Protein AF-A0A285VSX2-F1 (afdb_monomer)

Sequence (101 aa):
MAVGCLAGTASPFGAQQSRTETGLAMRANDVNGLALFTSDEGNQISFSVDEIYWADGSTHGSGNPPCLQTPWEEAGVDLGVMWVAAPDDVSYERAAWLRCN

Foldseek 3Di:
DDDDPPPPPCPPQHPQDWDKFKFKKEQQDPPFQWMWTAGPVGDIDIAHQQAAWEEEPPDTDGHDDPQHVDGPDIFIKIWTKGWDQDPPRDIDIYTHYIYGD

Structure (mmCIF, N/CA/C/O backbone):
data_AF-A0A285VSX2-F1
#
_entry.id   AF-A0A285VSX2-F1
#
loop_
_atom_site.group_PDB
_atom_site.id
_atom_site.type_symbol
_atom_site.label_atom_id
_atom_site.label_alt_id
_atom_site.label_comp_id
_atom_site.label_asym_id
_atom_site.label_entity_id
_atom_site.label_seq_id
_atom_site.pdbx_PDB_ins_code
_atom_site.Cartn_x
_atom_site.Cartn_y
_atom_site.Cartn_z
_atom_site.occupancy
_atom_site.B_iso_or_equiv
_atom_site.auth_seq_id
_atom_site.auth_comp_id
_atom_site.auth_asym_id
_atom_site.auth_atom_id
_atom_site.pdbx_PDB_model_num
ATOM 1 N N . MET A 1 1 ? 25.405 -45.169 4.317 1.00 36.84 1 MET A N 1
ATOM 2 C CA . MET A 1 1 ? 24.295 -44.232 4.587 1.00 36.84 1 MET A CA 1
ATOM 3 C C . MET A 1 1 ? 24.748 -42.873 4.092 1.00 36.84 1 MET A C 1
ATOM 5 O O . MET A 1 1 ? 25.778 -42.397 4.546 1.00 36.84 1 MET A O 1
ATOM 9 N N . ALA A 1 2 ? 24.110 -42.375 3.034 1.00 36.91 2 ALA A N 1
ATOM 10 C CA . ALA A 1 2 ? 24.579 -41.226 2.269 1.00 36.91 2 ALA A CA 1
ATOM 11 C C . ALA A 1 2 ? 24.311 -39.917 3.024 1.00 36.91 2 ALA A C 1
ATOM 13 O O . ALA A 1 2 ? 23.192 -39.666 3.465 1.00 36.91 2 ALA A O 1
ATOM 14 N N . VAL A 1 3 ? 25.359 -39.106 3.159 1.00 43.91 3 VAL A N 1
ATOM 15 C CA . VAL A 1 3 ? 25.307 -37.722 3.632 1.00 43.91 3 VAL A CA 1
ATOM 16 C C . VAL A 1 3 ? 24.696 -36.889 2.507 1.00 43.91 3 VAL A C 1
ATOM 18 O O . VAL A 1 3 ? 25.341 -36.635 1.493 1.00 43.91 3 VAL A O 1
ATOM 21 N N . GLY A 1 4 ? 23.425 -36.525 2.650 1.00 36.81 4 GLY A N 1
ATOM 22 C CA . GLY A 1 4 ? 22.762 -35.592 1.748 1.00 36.81 4 GLY A CA 1
ATOM 23 C C . GLY A 1 4 ? 23.103 -34.166 2.155 1.00 36.81 4 GLY A C 1
ATOM 24 O O . GLY A 1 4 ? 22.453 -33.610 3.036 1.00 36.81 4 GLY A O 1
ATOM 25 N N . CYS A 1 5 ? 24.122 -33.577 1.532 1.00 39.75 5 CYS A N 1
ATOM 26 C CA . CYS A 1 5 ? 24.313 -32.132 1.567 1.00 39.75 5 CYS A CA 1
ATOM 27 C C . CYS A 1 5 ? 23.102 -31.479 0.891 1.00 39.75 5 CYS A C 1
ATOM 29 O O . CYS A 1 5 ? 22.971 -31.527 -0.332 1.00 39.75 5 CYS A O 1
ATOM 31 N N . LEU A 1 6 ? 22.220 -30.865 1.680 1.00 45.09 6 LEU A N 1
ATOM 32 C CA . LEU A 1 6 ? 21.280 -29.866 1.185 1.00 45.09 6 LEU A CA 1
ATOM 33 C C . LEU A 1 6 ? 22.105 -28.647 0.764 1.00 45.09 6 LEU A C 1
ATOM 35 O O . LEU A 1 6 ? 22.317 -27.715 1.536 1.00 45.09 6 LEU A O 1
ATOM 39 N N . ALA A 1 7 ? 22.620 -28.686 -0.462 1.00 43.09 7 ALA A N 1
ATOM 40 C CA . ALA A 1 7 ? 23.081 -27.502 -1.161 1.00 43.09 7 ALA A CA 1
ATOM 41 C C . ALA A 1 7 ? 21.837 -26.663 -1.471 1.00 43.09 7 ALA A C 1
ATOM 43 O O . ALA A 1 7 ? 21.239 -26.776 -2.538 1.00 43.09 7 ALA A O 1
ATOM 44 N N . GLY A 1 8 ? 21.398 -25.870 -0.491 1.00 42.00 8 GLY A N 1
ATOM 45 C CA . GLY A 1 8 ? 20.482 -24.775 -0.746 1.00 42.00 8 GLY A CA 1
ATOM 46 C C . GLY A 1 8 ? 21.184 -23.842 -1.717 1.00 42.00 8 GLY A C 1
ATOM 47 O O . GLY A 1 8 ? 22.148 -23.174 -1.351 1.00 42.00 8 GLY A O 1
ATOM 48 N N . THR A 1 9 ? 20.755 -23.853 -2.973 1.00 41.72 9 THR A N 1
ATOM 49 C CA . THR A 1 9 ? 21.139 -22.850 -3.957 1.00 41.72 9 THR A CA 1
ATOM 50 C C . THR A 1 9 ? 20.630 -21.511 -3.442 1.00 41.72 9 THR A C 1
ATOM 52 O O . THR A 1 9 ? 19.480 -21.144 -3.670 1.00 41.72 9 THR A O 1
ATOM 55 N N . ALA A 1 10 ? 21.466 -20.803 -2.685 1.00 46.69 10 ALA A N 1
ATOM 56 C CA . ALA A 1 10 ? 21.288 -19.383 -2.480 1.00 46.69 10 ALA A CA 1
ATOM 57 C C . ALA A 1 10 ? 21.407 -18.750 -3.867 1.00 46.69 10 ALA A C 1
ATOM 59 O O . ALA A 1 10 ? 22.479 -18.769 -4.476 1.00 46.69 10 ALA A O 1
ATOM 60 N N . SER A 1 11 ? 20.283 -18.275 -4.401 1.00 41.28 11 SER A N 1
ATOM 61 C CA . SER A 1 11 ? 20.288 -17.421 -5.581 1.00 41.28 11 SER A CA 1
ATOM 62 C C . SER A 1 11 ? 21.313 -16.300 -5.352 1.00 41.28 11 SER A C 1
ATOM 64 O O . SER A 1 11 ? 21.331 -15.730 -4.259 1.00 41.28 11 SER A O 1
ATOM 66 N N . PRO A 1 12 ? 22.161 -15.957 -6.340 1.00 42.62 12 PRO A N 1
ATOM 67 C CA . PRO A 1 12 ? 23.154 -14.882 -6.203 1.00 42.62 12 PRO A CA 1
ATOM 68 C C . PRO A 1 12 ? 22.513 -13.514 -5.903 1.00 42.62 12 PRO A C 1
ATOM 70 O O . PRO A 1 12 ? 23.181 -12.600 -5.432 1.00 42.62 12 PRO A O 1
ATOM 73 N N . PHE A 1 13 ? 21.199 -13.405 -6.089 1.00 46.53 13 PHE A N 1
ATOM 74 C CA . PHE A 1 13 ? 20.336 -12.346 -5.576 1.00 46.53 13 PHE A CA 1
ATOM 75 C C . PHE A 1 13 ? 19.969 -12.634 -4.118 1.00 46.53 13 PHE A C 1
ATOM 77 O O . PHE A 1 13 ? 18.814 -12.944 -3.820 1.00 46.53 13 PHE A O 1
ATOM 84 N N . GLY A 1 14 ? 20.981 -12.646 -3.240 1.00 42.78 14 GLY A N 1
ATOM 85 C CA . GLY A 1 14 ? 20.845 -12.991 -1.825 1.00 42.78 14 GLY A CA 1
ATOM 86 C C . GLY A 1 14 ? 19.576 -12.388 -1.237 1.00 42.78 14 GLY A C 1
ATOM 87 O O . GLY A 1 14 ? 19.311 -11.219 -1.488 1.00 42.78 14 GLY A O 1
ATOM 88 N N . ALA A 1 15 ? 18.788 -13.215 -0.537 1.00 46.31 15 ALA A N 1
ATOM 89 C CA . ALA A 1 15 ? 17.466 -12.891 -0.006 1.00 46.31 15 ALA A CA 1
ATOM 90 C C . ALA A 1 15 ? 17.364 -11.409 0.387 1.00 46.31 15 ALA A C 1
ATOM 92 O O . ALA A 1 15 ? 17.830 -11.020 1.459 1.00 46.31 15 ALA A O 1
ATOM 93 N N . GLN A 1 16 ? 16.817 -10.580 -0.510 1.00 57.72 16 GLN A N 1
ATOM 94 C CA . GLN A 1 16 ? 16.612 -9.167 -0.227 1.00 57.72 16 GLN A CA 1
ATOM 95 C C . GLN A 1 16 ? 15.570 -9.142 0.882 1.00 57.72 16 GLN A C 1
ATOM 97 O O . GLN A 1 16 ? 14.414 -9.503 0.665 1.00 57.72 16 GLN A O 1
ATOM 102 N N . GLN A 1 17 ? 16.029 -8.868 2.105 1.00 63.28 17 GLN A N 1
ATOM 103 C CA . GLN A 1 17 ? 15.188 -8.928 3.290 1.00 63.28 17 GLN A CA 1
ATOM 104 C C . GLN A 1 17 ? 14.060 -7.926 3.094 1.00 63.28 17 GLN A C 1
ATOM 106 O O . GLN A 1 17 ? 14.297 -6.720 3.024 1.00 63.28 17 GLN A O 1
ATOM 111 N N . SER A 1 18 ? 12.836 -8.431 2.957 1.00 75.00 18 SER A N 1
ATOM 112 C CA . SER A 1 18 ? 11.670 -7.569 2.990 1.00 75.00 18 SER A CA 1
ATOM 113 C C . SER A 1 18 ? 11.590 -6.959 4.383 1.00 75.00 18 SER A C 1
ATOM 115 O O . SER A 1 18 ? 11.579 -7.704 5.368 1.00 75.00 18 SER A O 1
ATOM 117 N N . ARG A 1 19 ? 11.520 -5.634 4.477 1.00 89.94 19 ARG A N 1
ATOM 118 C CA . ARG A 1 19 ? 11.156 -4.963 5.727 1.00 89.94 19 ARG A CA 1
ATOM 119 C C . ARG A 1 19 ? 9.660 -4.690 5.735 1.00 89.94 19 ARG A C 1
ATOM 121 O O . ARG A 1 19 ? 9.030 -4.664 4.683 1.00 89.94 19 ARG A O 1
ATOM 128 N N . THR A 1 20 ? 9.094 -4.541 6.922 1.00 94.06 20 THR A N 1
ATOM 129 C CA . THR A 1 20 ? 7.696 -4.134 7.084 1.00 94.06 20 THR A CA 1
ATOM 130 C C . THR A 1 20 ? 7.677 -2.699 7.572 1.00 94.06 20 THR A C 1
ATOM 132 O O . THR A 1 20 ? 8.398 -2.378 8.514 1.00 94.06 20 THR A O 1
ATOM 135 N N . GLU A 1 21 ? 6.876 -1.861 6.930 1.00 95.50 21 GLU A N 1
ATOM 136 C CA . GLU A 1 21 ? 6.601 -0.495 7.362 1.00 95.50 21 GLU A CA 1
ATOM 137 C C . GLU A 1 21 ? 5.114 -0.362 7.666 1.00 95.50 21 GLU A C 1
ATOM 139 O O . GLU A 1 21 ? 4.282 -0.764 6.859 1.00 95.50 21 GLU A O 1
ATOM 144 N N . THR A 1 22 ? 4.781 0.205 8.819 1.00 97.69 22 THR A N 1
ATOM 145 C CA . THR A 1 22 ? 3.400 0.534 9.178 1.00 97.69 22 THR A CA 1
ATOM 146 C C . THR A 1 22 ? 3.115 1.981 8.786 1.00 97.69 22 THR A C 1
ATOM 148 O O . THR A 1 22 ? 4.007 2.835 8.842 1.00 97.69 22 THR A O 1
ATOM 151 N N . GLY A 1 23 ? 1.895 2.250 8.330 1.00 97.44 23 GLY A N 1
ATOM 152 C CA . GLY A 1 23 ? 1.476 3.599 7.971 1.00 97.44 23 GLY A CA 1
ATOM 153 C C . GLY A 1 23 ? 0.116 3.640 7.293 1.00 97.44 23 GLY A C 1
ATOM 154 O O . GLY A 1 23 ? -0.718 2.752 7.479 1.00 97.44 23 GLY A O 1
ATOM 155 N N . LEU A 1 24 ? -0.094 4.677 6.486 1.00 98.31 24 LEU A N 1
ATOM 156 C CA . LEU A 1 24 ? -1.337 4.910 5.757 1.00 98.31 24 LEU A CA 1
ATOM 157 C C . LEU A 1 24 ? -1.140 4.638 4.269 1.00 98.31 24 LEU A C 1
ATOM 159 O O . LEU A 1 24 ? -0.199 5.144 3.656 1.00 98.31 24 LEU A O 1
ATOM 163 N N . ALA A 1 25 ? -2.048 3.867 3.675 1.00 97.56 25 ALA A N 1
ATOM 164 C CA . ALA A 1 25 ? -2.135 3.676 2.235 1.00 97.56 25 ALA A CA 1
ATOM 165 C C . ALA A 1 25 ? -3.469 4.181 1.691 1.00 97.56 25 ALA A C 1
ATOM 167 O O . ALA A 1 25 ? -4.495 4.117 2.358 1.00 97.56 25 ALA A O 1
ATOM 168 N N . MET A 1 26 ? -3.455 4.649 0.449 1.00 96.94 26 MET A N 1
ATOM 169 C CA . MET A 1 26 ? -4.635 5.152 -0.244 1.00 96.94 26 MET A CA 1
ATOM 170 C C . MET A 1 26 ? -4.537 4.825 -1.729 1.00 96.94 26 MET A C 1
ATOM 172 O O . MET A 1 26 ? -3.492 5.023 -2.356 1.00 96.94 26 MET A O 1
ATOM 176 N N . AR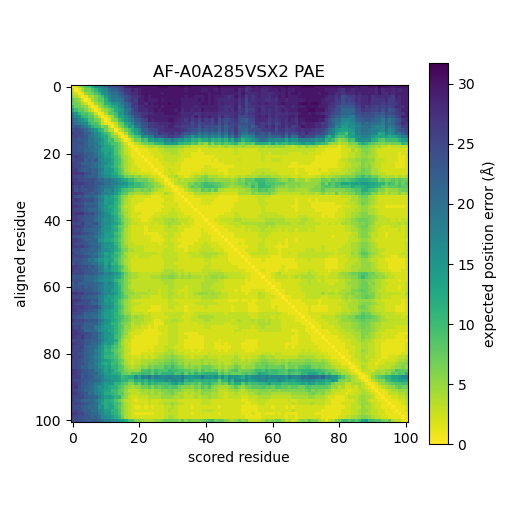G A 1 27 ? -5.640 4.367 -2.327 1.00 95.62 27 ARG A N 1
ATOM 177 C CA . ARG A 1 27 ? -5.729 4.217 -3.783 1.00 95.62 27 ARG A CA 1
ATOM 178 C C . ARG A 1 27 ? -5.932 5.590 -4.422 1.00 95.62 27 ARG A C 1
ATOM 180 O O . ARG A 1 27 ? -6.945 6.241 -4.192 1.00 95.62 27 ARG A O 1
ATOM 187 N N . ALA A 1 28 ? -4.978 6.020 -5.240 1.00 92.31 28 ALA A N 1
ATOM 188 C CA . ALA A 1 28 ? -5.006 7.322 -5.8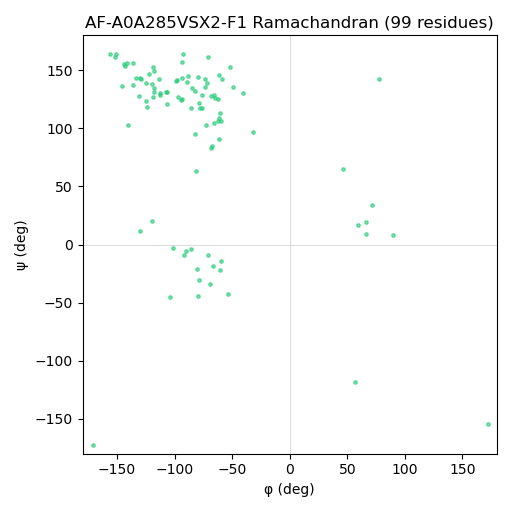98 1.00 92.31 28 ALA A CA 1
ATOM 189 C C . ALA A 1 28 ? -5.934 7.343 -7.122 1.00 92.31 28 ALA A C 1
ATOM 191 O O . ALA A 1 28 ? -6.491 8.382 -7.451 1.00 92.31 28 ALA A O 1
ATOM 192 N N . ASN A 1 29 ? -6.104 6.227 -7.836 1.00 83.06 29 ASN A N 1
ATOM 193 C CA . ASN A 1 29 ? -7.089 6.148 -8.918 1.00 83.06 29 ASN A CA 1
ATOM 194 C C . ASN A 1 29 ? -7.545 4.709 -9.210 1.00 83.06 29 ASN A C 1
ATOM 196 O O . ASN A 1 29 ? -6.904 3.729 -8.823 1.00 83.06 29 ASN A O 1
ATOM 200 N N . ASP A 1 30 ? -8.656 4.600 -9.931 1.00 76.88 30 ASP A N 1
ATOM 201 C CA . ASP A 1 30 ? -9.272 3.359 -10.402 1.00 76.88 30 ASP A CA 1
ATOM 202 C C . ASP A 1 30 ? -8.807 2.923 -11.805 1.00 76.88 30 ASP A C 1
ATOM 204 O O . ASP A 1 30 ? -9.084 1.800 -12.217 1.00 76.88 30 ASP A O 1
ATOM 208 N N . VAL A 1 31 ? -8.055 3.769 -12.516 1.00 80.44 31 VAL A N 1
ATOM 209 C CA . VAL A 1 31 ? -7.642 3.549 -13.913 1.00 80.44 31 VAL A CA 1
ATOM 210 C C . VAL A 1 31 ? -6.461 2.586 -14.035 1.00 80.44 31 VAL A C 1
ATOM 212 O O . VAL A 1 31 ? -6.457 1.736 -14.921 1.00 80.44 31 VAL A O 1
ATOM 215 N N . ASN A 1 32 ? -5.440 2.732 -13.188 1.00 83.12 32 ASN A N 1
ATOM 216 C CA . ASN A 1 32 ? -4.205 1.937 -13.261 1.00 83.12 32 ASN A CA 1
ATOM 217 C C . ASN A 1 32 ? -3.798 1.303 -11.925 1.00 83.12 32 ASN A C 1
ATOM 219 O O . ASN A 1 32 ? -2.667 0.837 -11.777 1.00 83.12 32 ASN A O 1
ATOM 223 N N . GLY A 1 33 ? -4.700 1.344 -10.943 1.00 89.25 33 GLY A N 1
ATOM 224 C CA . GLY A 1 33 ? -4.462 0.744 -9.639 1.00 89.25 33 GLY A CA 1
ATOM 225 C C . GLY A 1 33 ? -3.342 1.418 -8.845 1.00 89.25 33 GLY A C 1
ATOM 226 O O . GLY A 1 33 ? -2.808 0.803 -7.930 1.00 89.25 33 GLY A O 1
ATOM 227 N N . LEU A 1 34 ? -2.959 2.659 -9.166 1.00 95.25 34 LEU A N 1
ATOM 228 C CA . LEU A 1 34 ? -1.945 3.371 -8.393 1.00 95.25 34 LEU A CA 1
ATOM 229 C C . LEU A 1 34 ? -2.428 3.588 -6.956 1.00 95.25 34 LEU A C 1
ATOM 231 O O . LEU A 1 34 ? -3.473 4.200 -6.725 1.00 95.25 34 LEU A O 1
ATOM 235 N N . ALA A 1 35 ? -1.620 3.147 -6.003 1.00 96.31 35 ALA A N 1
ATOM 236 C CA . ALA A 1 35 ? -1.735 3.463 -4.594 1.00 96.31 35 ALA A CA 1
ATOM 237 C C . ALA A 1 35 ? -0.483 4.185 -4.097 1.00 96.31 35 ALA A C 1
ATOM 239 O O . ALA A 1 35 ? 0.620 4.034 -4.632 1.00 96.31 35 ALA A O 1
ATOM 240 N N . LEU A 1 36 ? -0.695 4.993 -3.067 1.00 96.81 36 LEU A N 1
ATOM 241 C CA . LEU A 1 36 ? 0.328 5.734 -2.352 1.00 96.81 36 LEU A CA 1
ATOM 242 C C . LEU A 1 36 ? 0.334 5.237 -0.914 1.00 96.81 36 LEU A C 1
ATOM 244 O O . LEU A 1 36 ? -0.727 5.097 -0.313 1.00 96.81 36 LEU A O 1
ATOM 248 N N . PHE A 1 37 ? 1.518 4.984 -0.381 1.00 97.56 37 PHE A N 1
ATOM 249 C CA . PHE A 1 37 ? 1.748 4.663 1.017 1.00 97.56 37 PHE A CA 1
ATOM 250 C C . PHE A 1 37 ? 2.664 5.714 1.630 1.00 97.56 37 PHE A C 1
ATOM 252 O O . PHE A 1 37 ? 3.646 6.115 1.001 1.00 97.56 37 PHE A O 1
ATOM 259 N N . THR A 1 38 ? 2.342 6.135 2.848 1.00 97.56 38 THR A N 1
ATOM 260 C CA . THR A 1 38 ? 3.206 6.952 3.700 1.00 97.56 38 THR A CA 1
ATOM 261 C C . THR A 1 38 ? 3.398 6.219 5.019 1.00 97.56 38 THR A C 1
ATOM 263 O O . THR A 1 38 ? 2.418 5.967 5.721 1.00 97.56 38 THR A O 1
ATOM 266 N N . SER A 1 39 ? 4.639 5.861 5.349 1.00 97.00 39 SER A N 1
ATOM 267 C CA . SER A 1 39 ? 4.949 5.229 6.632 1.00 97.00 39 SER A CA 1
ATOM 268 C C . SER A 1 39 ? 4.829 6.216 7.788 1.00 97.00 39 SER A C 1
ATOM 270 O O . SER A 1 39 ? 4.912 7.431 7.594 1.00 97.00 39 SER A O 1
ATOM 272 N N . ASP A 1 40 ? 4.712 5.698 9.009 1.00 96.56 40 ASP A N 1
ATOM 273 C CA . ASP A 1 40 ? 4.726 6.515 10.230 1.00 96.56 40 ASP A CA 1
ATOM 274 C C . ASP A 1 40 ? 6.041 7.308 10.400 1.00 96.56 40 ASP A C 1
ATOM 276 O O . ASP A 1 40 ? 6.076 8.338 11.075 1.00 96.56 40 ASP A O 1
ATOM 280 N N . GLU A 1 41 ? 7.123 6.859 9.755 1.00 94.19 41 GLU A N 1
ATOM 281 C CA . GLU A 1 41 ? 8.420 7.549 9.705 1.00 94.19 41 GLU A CA 1
ATOM 282 C C . GLU A 1 41 ? 8.505 8.597 8.577 1.00 94.19 41 GLU A C 1
ATOM 284 O O . GLU A 1 41 ? 9.492 9.328 8.477 1.00 94.19 41 GLU A O 1
ATOM 289 N N . GLY A 1 42 ? 7.469 8.705 7.739 1.00 93.81 42 GLY A N 1
ATOM 290 C CA . GLY A 1 42 ? 7.363 9.674 6.648 1.00 93.81 42 GLY A CA 1
ATOM 291 C C . GLY A 1 42 ? 7.922 9.206 5.301 1.00 93.81 42 GLY A C 1
ATOM 292 O O . GLY A 1 42 ? 7.993 10.013 4.371 1.00 93.81 42 GLY A O 1
ATOM 293 N N . ASN A 1 43 ? 8.302 7.931 5.154 1.00 92.75 43 ASN A N 1
ATOM 294 C CA . ASN A 1 43 ? 8.733 7.384 3.864 1.00 92.75 43 ASN A CA 1
ATOM 295 C C . ASN A 1 43 ? 7.531 7.245 2.932 1.00 92.75 43 ASN A C 1
ATOM 297 O O . ASN A 1 43 ? 6.470 6.791 3.352 1.00 92.75 43 ASN A O 1
ATOM 301 N N . GLN A 1 44 ? 7.707 7.587 1.657 1.00 94.94 44 GLN A N 1
ATOM 302 C CA . GLN A 1 44 ? 6.648 7.481 0.656 1.00 94.94 44 GLN A CA 1
ATOM 303 C C . GLN A 1 44 ? 6.969 6.409 -0.376 1.00 94.94 44 GLN A C 1
ATOM 305 O O . GLN A 1 44 ? 8.048 6.410 -0.967 1.00 94.94 44 GLN A O 1
ATOM 310 N N . ILE A 1 45 ? 6.007 5.521 -0.623 1.00 94.31 45 ILE A N 1
ATOM 311 C CA . ILE A 1 45 ? 6.129 4.434 -1.595 1.00 94.31 45 ILE A CA 1
ATOM 312 C C . ILE A 1 45 ? 4.888 4.432 -2.480 1.00 94.31 45 ILE A C 1
ATOM 314 O O . ILE A 1 45 ? 3.759 4.396 -1.994 1.00 94.31 45 ILE A O 1
ATOM 318 N N . SER A 1 46 ? 5.093 4.450 -3.795 1.00 94.62 46 SER A N 1
ATOM 319 C CA . SER A 1 46 ? 4.027 4.225 -4.767 1.00 94.62 46 SER A CA 1
ATOM 320 C C . SER A 1 46 ? 4.043 2.777 -5.243 1.00 94.62 46 SER A C 1
ATOM 322 O O . SER A 1 46 ? 5.100 2.170 -5.425 1.00 94.62 46 SER A O 1
ATOM 324 N N . PHE A 1 47 ? 2.861 2.197 -5.432 1.00 94.25 47 PHE A N 1
ATOM 325 C CA . PHE A 1 47 ? 2.728 0.821 -5.901 1.00 94.25 47 PHE A CA 1
ATOM 326 C C . PHE A 1 47 ? 1.433 0.612 -6.684 1.00 94.25 47 PHE A C 1
ATOM 328 O O . PHE A 1 47 ? 0.523 1.436 -6.632 1.00 94.25 47 PHE A O 1
ATOM 335 N N . SER A 1 48 ? 1.357 -0.492 -7.429 1.00 94.12 48 SER A N 1
ATOM 336 C CA . SER A 1 48 ? 0.118 -0.925 -8.075 1.00 94.12 48 SER A CA 1
ATOM 337 C C . SER A 1 48 ? -0.618 -1.912 -7.175 1.00 94.12 48 SER A C 1
ATOM 339 O O . SER A 1 48 ? -0.063 -2.942 -6.789 1.00 94.12 48 SER A O 1
ATOM 341 N N . VAL A 1 49 ? -1.883 -1.623 -6.869 1.00 94.06 49 VAL A N 1
ATOM 342 C CA . VAL A 1 49 ? -2.754 -2.535 -6.121 1.00 94.06 49 VAL A CA 1
ATOM 343 C C . VAL A 1 49 ? -3.071 -3.806 -6.895 1.00 94.06 49 VAL A C 1
ATOM 345 O O . VAL A 1 49 ? -3.491 -4.773 -6.273 1.00 94.06 49 VAL A O 1
ATOM 348 N N . ASP A 1 50 ? -2.886 -3.821 -8.216 1.00 92.12 50 ASP A N 1
ATOM 349 C CA . ASP A 1 50 ? -3.151 -4.987 -9.063 1.00 92.12 50 ASP A CA 1
ATOM 350 C C . ASP A 1 50 ? -1.998 -6.005 -9.026 1.00 92.12 50 ASP A C 1
ATOM 352 O O . ASP A 1 50 ? -2.205 -7.187 -9.290 1.00 92.12 50 ASP A O 1
ATOM 356 N N . GLU A 1 51 ? -0.794 -5.566 -8.647 1.00 90.62 51 GLU A N 1
ATOM 357 C CA . GLU A 1 51 ? 0.417 -6.399 -8.602 1.00 90.62 51 GLU A CA 1
ATOM 358 C C . GLU A 1 51 ? 0.783 -6.881 -7.190 1.00 90.62 51 GLU A C 1
ATOM 360 O O . GLU A 1 51 ? 1.753 -7.622 -7.024 1.00 90.62 51 GLU A O 1
ATOM 365 N N . ILE A 1 52 ? 0.036 -6.462 -6.165 1.00 92.69 52 ILE A N 1
ATOM 366 C CA . ILE A 1 52 ? 0.379 -6.723 -4.766 1.00 92.69 52 ILE A CA 1
ATOM 367 C C . ILE A 1 52 ? -0.389 -7.920 -4.196 1.00 92.69 52 ILE A C 1
ATOM 369 O O . ILE A 1 52 ? -1.584 -8.106 -4.452 1.00 92.69 52 ILE A O 1
ATOM 373 N N . TYR A 1 53 ? 0.294 -8.726 -3.385 1.00 95.62 53 TYR A N 1
ATOM 374 C CA . TYR A 1 53 ? -0.362 -9.704 -2.518 1.00 95.62 53 TYR A CA 1
ATOM 375 C C . TYR A 1 53 ? -0.903 -9.010 -1.270 1.00 95.62 53 TYR A C 1
ATOM 377 O O . TYR A 1 53 ? -0.261 -8.104 -0.743 1.00 95.62 53 TYR A O 1
ATOM 385 N N . TRP A 1 54 ?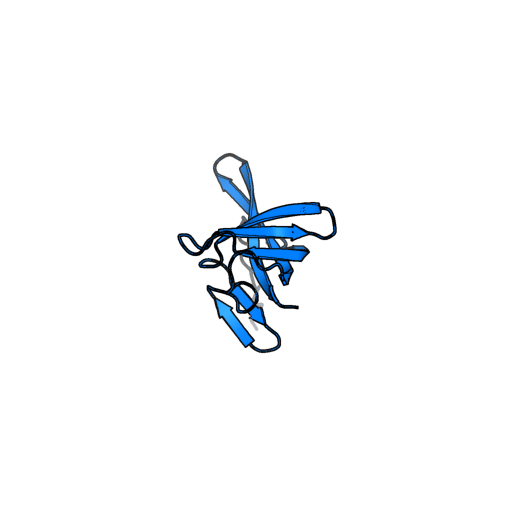 -2.049 -9.439 -0.757 1.00 97.38 54 TRP A N 1
ATOM 386 C CA . TRP A 1 54 ? -2.632 -8.828 0.426 1.00 97.38 54 TRP A CA 1
ATOM 387 C C . TRP A 1 54 ? -3.171 -9.828 1.439 1.00 97.38 54 TRP A C 1
ATOM 389 O O . TRP A 1 54 ? -3.522 -10.962 1.106 1.00 97.38 54 TRP A O 1
ATOM 399 N N . ALA A 1 55 ? -3.247 -9.370 2.686 1.00 97.44 55 ALA A N 1
ATOM 400 C CA . ALA A 1 55 ? -3.917 -10.042 3.787 1.00 97.44 55 ALA A CA 1
ATOM 401 C C . ALA A 1 55 ? -4.881 -9.083 4.506 1.00 97.44 55 ALA A C 1
ATOM 403 O O . ALA A 1 55 ? -4.577 -7.908 4.683 1.00 97.44 55 ALA A O 1
ATOM 404 N N . ASP A 1 56 ? -6.023 -9.606 4.936 1.00 96.25 56 ASP A N 1
ATOM 405 C CA . ASP A 1 56 ? -7.018 -8.931 5.771 1.00 96.25 56 ASP A CA 1
ATOM 406 C C . ASP A 1 56 ? -7.547 -9.954 6.789 1.00 96.25 56 ASP A C 1
ATOM 408 O O . ASP A 1 56 ? -8.265 -10.904 6.447 1.00 96.25 56 ASP A O 1
ATOM 412 N N . GLY A 1 57 ? -7.072 -9.847 8.032 1.00 93.38 57 GLY A N 1
ATOM 413 C CA . GLY A 1 57 ? -7.246 -10.884 9.047 1.00 93.38 57 GLY A CA 1
ATOM 414 C C . GLY A 1 57 ? -6.700 -12.244 8.588 1.00 93.38 57 GLY A C 1
ATOM 415 O O . GLY A 1 57 ? -5.504 -12.403 8.344 1.00 93.38 57 GLY A O 1
ATOM 416 N N . SER A 1 58 ? -7.578 -13.248 8.493 1.00 94.75 58 SER A N 1
ATOM 417 C CA . SER A 1 58 ? -7.253 -14.589 7.977 1.00 94.75 58 SER A CA 1
ATOM 418 C C . SER A 1 58 ? -7.463 -14.739 6.466 1.00 94.75 58 SER A C 1
ATOM 420 O O . SER A 1 58 ? -7.142 -15.790 5.909 1.00 94.75 58 SER A O 1
ATOM 422 N N . THR A 1 59 ? -8.013 -13.719 5.807 1.00 96.62 59 THR A N 1
ATOM 423 C CA . THR A 1 59 ? -8.254 -13.717 4.364 1.00 96.62 59 THR A CA 1
ATOM 424 C C . THR A 1 59 ? -7.019 -13.201 3.644 1.00 96.62 59 THR A C 1
ATOM 426 O O . THR A 1 59 ? -6.324 -12.312 4.129 1.00 96.62 59 THR A O 1
ATOM 429 N N . HIS A 1 60 ? -6.741 -13.754 2.470 1.00 96.25 60 HIS A N 1
ATOM 430 C CA . HIS A 1 60 ? -5.606 -13.361 1.651 1.00 96.25 60 HIS A CA 1
ATOM 431 C C . HIS A 1 60 ? -5.948 -13.419 0.160 1.00 96.25 60 HIS A C 1
ATOM 433 O O . HIS A 1 60 ? -6.818 -14.196 -0.253 1.00 96.25 60 HIS A O 1
ATOM 439 N N . GLY A 1 61 ? -5.241 -12.646 -0.653 1.00 95.69 61 GLY A N 1
ATOM 440 C CA . GLY A 1 61 ? -5.449 -12.615 -2.095 1.00 95.69 61 GLY A CA 1
ATOM 441 C C . GLY A 1 61 ? -4.372 -11.826 -2.822 1.00 95.69 61 GLY A C 1
ATOM 442 O O . GLY A 1 61 ? -3.370 -11.422 -2.242 1.00 95.69 61 GLY A O 1
ATOM 443 N N . SER A 1 62 ? -4.577 -11.617 -4.115 1.00 94.75 62 SER A N 1
ATOM 444 C CA . SER A 1 62 ? -3.730 -10.765 -4.947 1.00 94.75 62 SER A CA 1
ATOM 445 C C . SER A 1 62 ? -4.601 -9.797 -5.723 1.00 94.75 62 SER A C 1
ATOM 447 O O . SER A 1 62 ? -5.664 -10.198 -6.201 1.00 94.75 62 SER A O 1
ATOM 449 N N . GLY A 1 63 ? -4.132 -8.567 -5.902 1.00 92.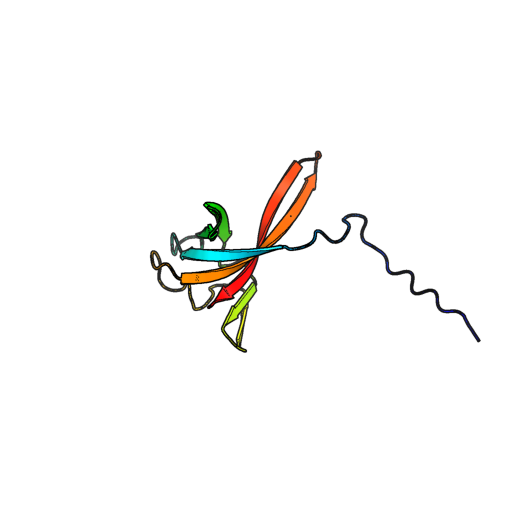38 63 GLY A N 1
ATOM 450 C CA . GLY A 1 63 ? -4.909 -7.546 -6.591 1.00 92.38 63 GLY A CA 1
ATOM 451 C C . GLY A 1 63 ? -6.011 -6.954 -5.705 1.00 92.38 63 GLY A C 1
ATOM 452 O O . GLY A 1 63 ? -6.666 -7.681 -4.963 1.00 92.38 63 GLY A O 1
ATOM 453 N N . ASN A 1 64 ? -6.258 -5.649 -5.816 1.00 91.94 64 ASN A N 1
ATOM 454 C CA . ASN A 1 64 ? -7.406 -4.948 -5.214 1.00 91.94 64 ASN A CA 1
ATOM 455 C C . ASN A 1 64 ? -7.675 -5.310 -3.728 1.00 91.94 64 ASN A C 1
ATOM 457 O O . ASN A 1 64 ? -8.722 -5.889 -3.418 1.00 91.94 64 ASN A O 1
ATOM 461 N N . PRO A 1 65 ? -6.751 -4.981 -2.802 1.00 95.06 65 PRO A N 1
ATOM 462 C CA . PRO A 1 65 ? -6.917 -5.266 -1.381 1.00 95.06 65 PRO A CA 1
ATOM 463 C C . PRO A 1 65 ? -8.184 -4.597 -0.815 1.00 95.06 65 PRO A C 1
ATOM 465 O O . PRO A 1 65 ? -8.479 -3.460 -1.197 1.00 95.06 65 PRO A O 1
ATOM 468 N N . PRO A 1 66 ? -8.917 -5.255 0.109 1.00 95.12 66 PRO A N 1
ATOM 469 C CA . PRO A 1 66 ? -10.199 -4.763 0.624 1.00 95.12 66 PRO A CA 1
ATOM 470 C C . PRO A 1 66 ? -10.142 -3.338 1.183 1.00 95.12 66 PRO A C 1
ATOM 472 O O . PRO A 1 66 ? -11.005 -2.521 0.873 1.00 95.12 66 PRO A O 1
ATOM 475 N N . CYS A 1 67 ? -9.087 -3.015 1.932 1.00 95.94 67 CYS A N 1
ATOM 476 C CA . CYS A 1 67 ? -8.917 -1.703 2.549 1.00 95.94 67 CYS A CA 1
ATOM 477 C C . CYS A 1 67 ? -8.598 -0.562 1.566 1.00 95.94 67 CYS A C 1
ATOM 479 O O . CYS A 1 67 ? -8.624 0.590 1.971 1.00 95.94 67 CYS A O 1
ATOM 481 N N . LEU A 1 68 ? -8.325 -0.843 0.283 1.00 95.56 68 LEU A N 1
ATOM 482 C CA . LEU A 1 68 ? -8.035 0.180 -0.737 1.00 95.56 68 LEU A CA 1
ATOM 483 C C . LEU A 1 68 ? -9.039 0.163 -1.902 1.00 95.56 68 LEU A C 1
ATOM 485 O O . LEU A 1 68 ? -8.736 0.633 -3.002 1.00 95.56 68 LEU A O 1
ATOM 489 N N . GLN A 1 69 ? -10.229 -0.412 -1.701 1.00 92.00 69 GLN A N 1
ATOM 490 C CA . GLN A 1 69 ? -11.255 -0.466 -2.747 1.00 92.00 69 GLN A CA 1
ATOM 491 C C . GLN A 1 69 ? -11.855 0.906 -3.055 1.00 92.00 69 GLN A C 1
ATOM 493 O O . GLN A 1 69 ? -12.161 1.176 -4.218 1.00 92.00 69 GLN A O 1
ATOM 498 N N . THR A 1 70 ? -11.981 1.768 -2.047 1.00 91.06 70 THR A N 1
ATOM 499 C CA . THR A 1 70 ? -12.452 3.144 -2.208 1.00 91.06 70 THR A CA 1
ATOM 500 C C . THR A 1 70 ? -11.276 4.055 -2.569 1.00 91.06 70 THR A C 1
ATOM 502 O O . THR A 1 70 ? -10.346 4.202 -1.774 1.00 91.06 70 THR A O 1
ATOM 505 N N . PRO A 1 71 ? -11.272 4.692 -3.753 1.00 91.38 71 PRO A N 1
ATOM 506 C CA . PRO A 1 71 ? -10.261 5.688 -4.075 1.00 91.38 71 PRO A CA 1
ATOM 507 C C . PRO A 1 71 ? -10.319 6.870 -3.107 1.00 91.38 71 PRO A C 1
ATOM 509 O O . PRO A 1 71 ? -11.401 7.292 -2.703 1.00 91.38 71 PRO A O 1
ATOM 512 N N . TRP A 1 72 ? -9.156 7.439 -2.806 1.00 92.62 72 TRP A N 1
ATOM 513 C CA . TRP A 1 72 ? -8.985 8.602 -1.929 1.00 92.62 72 TRP A CA 1
ATOM 514 C C . TRP A 1 72 ? -9.335 8.392 -0.447 1.00 92.62 72 TRP A C 1
ATOM 516 O O . TRP A 1 72 ? -9.360 9.358 0.313 1.00 92.62 72 TRP A O 1
ATOM 526 N N . GLU A 1 73 ? -9.579 7.149 -0.030 1.00 94.88 73 GLU A N 1
ATOM 527 C CA . GLU A 1 73 ? -9.745 6.782 1.374 1.00 94.88 73 GLU A CA 1
ATOM 528 C C . GLU A 1 73 ? -8.424 6.232 1.927 1.00 94.88 73 GLU A C 1
ATOM 530 O O . GLU A 1 73 ? -7.814 5.337 1.336 1.00 94.88 73 GLU A O 1
ATOM 535 N N . GLU A 1 74 ? -7.961 6.806 3.038 1.00 96.25 74 GLU A N 1
ATOM 536 C CA . GLU A 1 74 ? -6.759 6.348 3.732 1.00 96.25 74 GLU A CA 1
ATOM 537 C C . GLU A 1 74 ? -7.091 5.161 4.638 1.00 96.25 74 GLU A C 1
ATOM 539 O O . GLU A 1 74 ? -8.025 5.213 5.439 1.00 96.25 74 GLU A O 1
ATOM 544 N N . ALA A 1 75 ? -6.281 4.110 4.550 1.00 97.50 75 ALA A N 1
ATOM 545 C CA . ALA A 1 75 ? -6.369 2.930 5.392 1.00 97.50 75 ALA A CA 1
ATOM 546 C C . ALA A 1 75 ? -5.037 2.665 6.095 1.00 97.50 75 ALA A C 1
ATOM 548 O O . ALA A 1 75 ? -3.969 2.761 5.487 1.00 97.50 75 ALA A O 1
ATOM 549 N N . GLY A 1 76 ? -5.109 2.290 7.373 1.00 97.81 76 GLY A N 1
ATOM 550 C CA . GLY A 1 76 ? -3.954 1.796 8.114 1.00 97.81 76 GLY A CA 1
ATOM 551 C C . GLY A 1 76 ? -3.520 0.439 7.574 1.00 97.81 76 GLY A 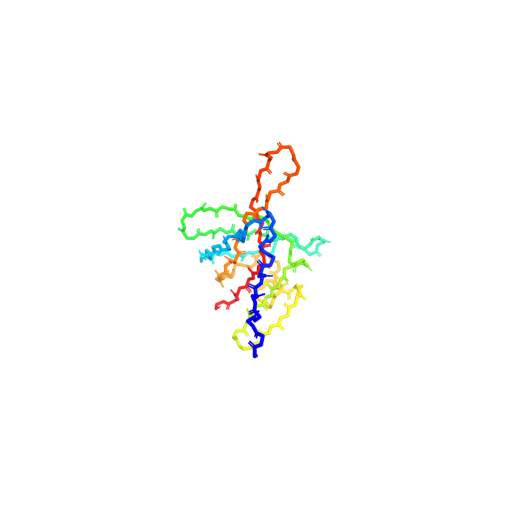C 1
ATOM 552 O O . GLY A 1 76 ? -4.340 -0.473 7.455 1.00 97.81 76 GLY A O 1
ATOM 553 N N . VAL A 1 77 ? -2.239 0.302 7.240 1.00 98.00 77 VAL A N 1
ATOM 554 C CA . VAL A 1 77 ? -1.694 -0.935 6.679 1.00 98.00 77 VAL A CA 1
ATOM 555 C C . VAL A 1 77 ? -0.284 -1.212 7.178 1.00 98.00 77 VAL A C 1
ATOM 557 O O . VAL A 1 77 ? 0.481 -0.292 7.471 1.00 98.00 77 VAL A O 1
ATOM 560 N N . ASP A 1 78 ? 0.078 -2.490 7.189 1.00 97.69 78 ASP A N 1
ATOM 561 C CA . ASP A 1 78 ? 1.477 -2.903 7.153 1.00 97.69 78 ASP A CA 1
ATOM 562 C C . ASP A 1 78 ? 1.873 -3.176 5.699 1.00 97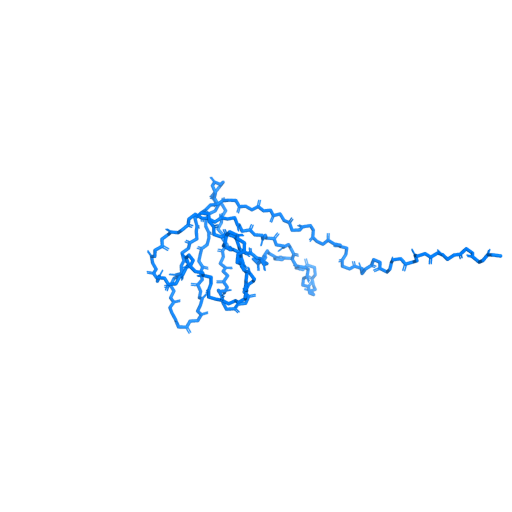.69 78 ASP A C 1
ATOM 564 O O . ASP A 1 78 ? 1.261 -4.006 5.019 1.00 97.69 78 ASP A O 1
ATOM 568 N N . LEU A 1 79 ? 2.916 -2.509 5.216 1.00 96.75 79 LEU A N 1
ATOM 569 C CA . LEU A 1 79 ? 3.459 -2.691 3.878 1.00 96.75 79 LEU A CA 1
ATOM 570 C C . LEU A 1 79 ? 4.784 -3.452 3.937 1.00 96.75 79 LEU A C 1
ATOM 572 O O . LEU A 1 79 ? 5.763 -3.008 4.536 1.00 96.75 79 LEU A O 1
ATOM 576 N N . GLY A 1 80 ? 4.833 -4.596 3.262 1.00 95.38 80 GLY A N 1
ATOM 577 C CA . GLY A 1 80 ? 6.072 -5.305 2.993 1.00 95.38 80 GLY A CA 1
ATOM 578 C C . GLY A 1 80 ? 6.825 -4.653 1.845 1.00 95.38 80 GLY A C 1
ATOM 579 O O . GLY A 1 80 ? 6.346 -4.666 0.712 1.00 95.38 80 GLY A O 1
ATOM 580 N N . VAL A 1 81 ? 8.021 -4.142 2.110 1.00 92.44 81 VAL A N 1
ATOM 581 C CA . VAL A 1 81 ? 8.876 -3.467 1.129 1.00 92.44 81 VAL A CA 1
ATOM 582 C C . VAL A 1 81 ? 10.111 -4.315 0.880 1.00 92.44 81 VAL A C 1
ATOM 584 O O . VAL A 1 81 ? 10.797 -4.719 1.820 1.00 92.44 81 VAL A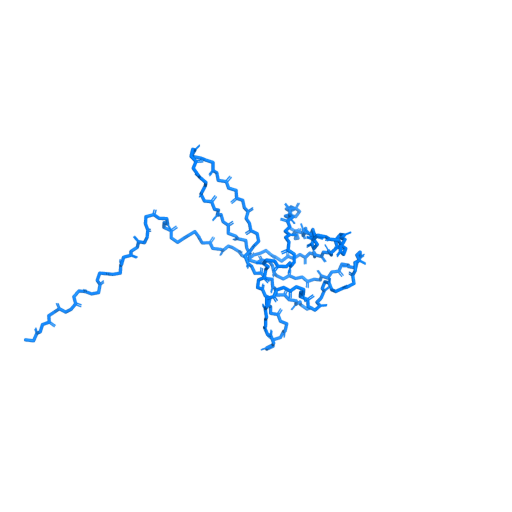 O 1
ATOM 587 N N . MET A 1 82 ? 10.411 -4.584 -0.388 1.00 89.06 82 MET A N 1
ATOM 588 C CA . MET A 1 82 ? 11.640 -5.252 -0.800 1.00 89.06 82 MET A CA 1
ATOM 589 C C . MET A 1 82 ? 12.521 -4.307 -1.604 1.00 89.06 82 MET A C 1
ATOM 591 O O . MET A 1 82 ? 12.045 -3.538 -2.437 1.00 89.06 82 MET A O 1
ATOM 595 N N . TRP A 1 83 ? 13.826 -4.411 -1.386 1.00 86.12 83 TRP A N 1
ATOM 596 C CA . TRP A 1 83 ? 14.788 -3.902 -2.348 1.00 86.12 83 TRP A CA 1
ATOM 597 C C . TRP A 1 83 ? 14.811 -4.842 -3.547 1.00 86.12 83 TRP A C 1
ATOM 599 O O . TRP A 1 83 ? 14.732 -6.055 -3.371 1.00 86.12 83 TRP A O 1
ATOM 609 N N . VAL A 1 84 ? 14.944 -4.288 -4.747 1.00 83.06 84 VAL A N 1
ATOM 610 C CA . VAL A 1 84 ? 15.138 -5.037 -5.988 1.00 83.06 84 VAL A CA 1
ATOM 611 C C . VAL A 1 84 ? 16.398 -4.510 -6.654 1.00 83.06 84 VAL A C 1
ATOM 613 O O . VAL A 1 84 ? 16.531 -3.309 -6.888 1.00 83.06 84 VAL A O 1
ATOM 616 N N . ALA A 1 85 ? 17.347 -5.407 -6.920 1.00 82.12 85 ALA A N 1
ATOM 617 C CA . ALA A 1 85 ? 18.513 -5.083 -7.733 1.00 82.12 85 ALA A CA 1
ATOM 618 C C . ALA A 1 85 ? 18.114 -5.105 -9.216 1.00 82.12 85 ALA A C 1
ATOM 620 O O . ALA A 1 85 ? 17.617 -6.116 -9.717 1.00 82.12 85 ALA A O 1
ATOM 621 N N . ALA A 1 86 ? 18.312 -3.991 -9.909 1.00 78.06 86 ALA A N 1
ATOM 622 C CA . ALA A 1 86 ? 18.181 -3.882 -11.353 1.00 78.06 86 ALA A CA 1
ATOM 623 C C . ALA A 1 86 ? 19.548 -4.114 -12.029 1.00 78.06 86 ALA A C 1
ATOM 625 O O . ALA A 1 86 ? 20.588 -4.055 -11.366 1.00 78.06 86 ALA A O 1
ATOM 626 N N . PRO A 1 87 ? 19.576 -4.384 -13.348 1.00 82.06 87 PRO A N 1
ATOM 627 C CA . PRO A 1 87 ? 20.808 -4.279 -14.124 1.00 82.06 87 PRO A CA 1
ATOM 628 C C . PRO A 1 87 ? 21.477 -2.906 -13.920 1.00 82.06 87 PRO A C 1
ATOM 630 O O . PRO A 1 87 ? 20.793 -1.922 -13.641 1.00 82.06 87 PRO A O 1
ATOM 633 N N . ASP A 1 88 ? 22.802 -2.849 -14.076 1.00 79.69 88 ASP A N 1
ATOM 634 C CA . ASP A 1 88 ? 23.618 -1.622 -14.006 1.00 79.69 88 ASP A CA 1
ATOM 635 C C . ASP A 1 88 ? 23.795 -1.002 -12.603 1.00 79.69 88 ASP A C 1
ATOM 637 O O . ASP A 1 88 ? 23.891 0.215 -12.463 1.00 79.69 88 ASP A O 1
ATOM 641 N N . ASP A 1 89 ? 23.859 -1.837 -11.558 1.00 68.19 89 ASP A N 1
ATOM 642 C CA . ASP A 1 89 ? 24.075 -1.431 -10.152 1.00 68.19 89 ASP A CA 1
ATOM 643 C C . ASP A 1 89 ? 23.009 -0.469 -9.588 1.00 68.19 89 ASP A C 1
ATOM 645 O O . ASP A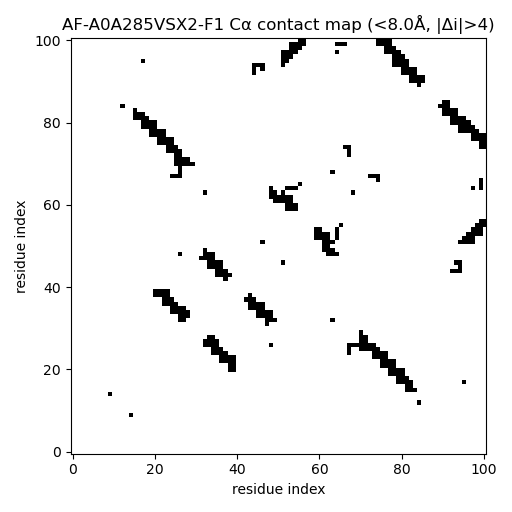 1 89 ? 23.193 0.151 -8.538 1.00 68.19 89 ASP A O 1
ATOM 649 N N . VAL A 1 90 ? 21.856 -0.368 -10.251 1.00 76.44 90 VAL A N 1
ATOM 650 C CA . VAL A 1 90 ? 20.708 0.388 -9.752 1.00 76.44 90 VAL A CA 1
ATOM 651 C C . VAL A 1 90 ? 19.897 -0.501 -8.815 1.00 76.44 90 VAL A C 1
ATOM 653 O O . VAL A 1 90 ? 19.592 -1.650 -9.127 1.00 76.44 90 VAL A O 1
ATOM 656 N N . SER A 1 91 ? 19.497 0.030 -7.665 1.00 78.56 91 SER A N 1
ATOM 657 C CA . SER A 1 91 ? 18.533 -0.614 -6.777 1.00 78.56 91 SER A CA 1
ATOM 658 C C . SER A 1 91 ? 17.335 0.299 -6.554 1.00 78.56 91 SER A C 1
ATOM 660 O O . SER A 1 91 ? 17.456 1.524 -6.556 1.00 78.56 91 SER A O 1
ATOM 662 N N . TYR A 1 92 ? 16.159 -0.299 -6.393 1.00 82.75 92 TYR A N 1
ATOM 663 C CA . TYR A 1 92 ? 14.938 0.432 -6.068 1.00 82.75 92 TYR A CA 1
ATOM 664 C C . TYR A 1 92 ? 14.085 -0.350 -5.073 1.00 82.75 92 TYR A C 1
ATOM 666 O O . TYR A 1 92 ? 14.197 -1.572 -4.956 1.00 82.75 92 TYR A O 1
ATOM 674 N N . GLU A 1 93 ? 13.242 0.370 -4.343 1.00 87.31 93 GLU A N 1
ATOM 675 C CA . GLU A 1 93 ? 12.291 -0.209 -3.402 1.00 87.31 93 GLU A CA 1
ATOM 676 C C . GLU A 1 93 ? 10.976 -0.522 -4.110 1.00 87.31 93 GLU A C 1
ATOM 678 O O . GLU A 1 93 ? 10.501 0.242 -4.952 1.00 87.31 93 GLU A O 1
ATOM 683 N N . ARG A 1 94 ? 10.380 -1.664 -3.768 1.00 88.69 94 ARG A N 1
ATOM 684 C CA . ARG A 1 94 ? 9.090 -2.093 -4.300 1.00 88.69 94 ARG A CA 1
ATOM 685 C C . ARG A 1 94 ? 8.218 -2.648 -3.186 1.00 88.69 94 ARG A C 1
ATOM 687 O O . ARG A 1 94 ? 8.678 -3.444 -2.367 1.00 88.69 94 ARG A O 1
ATOM 694 N N . ALA A 1 95 ? 6.942 -2.276 -3.201 1.00 93.75 95 ALA A N 1
ATOM 695 C CA . ALA A 1 95 ? 5.936 -2.944 -2.389 1.00 93.75 95 ALA A CA 1
ATOM 696 C C . ALA A 1 95 ? 5.748 -4.394 -2.867 1.00 93.75 95 ALA A C 1
ATOM 698 O O . ALA A 1 95 ? 5.553 -4.652 -4.054 1.00 93.75 95 ALA A O 1
ATOM 699 N N . ALA A 1 96 ? 5.828 -5.333 -1.934 1.00 92.00 96 ALA A N 1
ATOM 700 C CA . ALA A 1 96 ? 5.746 -6.770 -2.166 1.00 92.00 96 ALA A CA 1
ATOM 701 C C . ALA A 1 96 ? 4.390 -7.339 -1.745 1.00 92.00 96 ALA A C 1
ATOM 703 O O . ALA A 1 96 ? 3.788 -8.152 -2.446 1.00 92.00 96 ALA A O 1
ATOM 704 N N . TRP A 1 97 ? 3.933 -6.924 -0.568 1.00 94.94 97 TRP A N 1
ATOM 705 C CA . TRP A 1 97 ? 2.677 -7.350 0.024 1.00 94.94 97 TRP A CA 1
ATOM 706 C C . TRP A 1 97 ? 2.128 -6.255 0.935 1.00 94.94 97 TRP A C 1
ATOM 708 O O . TRP A 1 97 ? 2.868 -5.375 1.369 1.00 94.94 97 TRP A O 1
ATOM 718 N N . LEU A 1 98 ? 0.838 -6.335 1.237 1.00 96.81 98 LEU A N 1
ATOM 719 C CA . LEU A 1 98 ? 0.134 -5.415 2.122 1.00 96.81 98 LEU A CA 1
ATOM 720 C C . LEU A 1 98 ? -0.733 -6.190 3.119 1.00 96.81 98 LEU A C 1
ATOM 722 O O . LEU A 1 98 ? -1.333 -7.203 2.769 1.00 96.81 98 LEU A O 1
ATOM 726 N N . ARG A 1 99 ? -0.835 -5.726 4.359 1.00 98.00 99 ARG A N 1
ATOM 727 C CA . ARG A 1 99 ? -1.834 -6.202 5.317 1.00 98.00 99 ARG A CA 1
ATOM 728 C C . ARG A 1 99 ? -2.732 -5.044 5.727 1.00 98.00 99 ARG A C 1
ATOM 730 O O . ARG A 1 99 ? -2.222 -4.016 6.152 1.00 98.00 99 ARG A O 1
ATOM 737 N N . CYS A 1 100 ? -4.040 -5.227 5.593 1.00 97.06 100 CYS A N 1
ATOM 738 C CA . CYS A 1 100 ? -5.034 -4.301 6.125 1.00 97.06 100 CYS A CA 1
ATOM 739 C C . CYS A 1 100 ? -5.104 -4.441 7.656 1.00 97.06 100 CYS A C 1
ATOM 741 O O . CYS A 1 100 ? -5.109 -5.574 8.154 1.00 97.06 100 CYS A O 1
ATOM 743 N N . ASN A 1 101 ? -5.142 -3.312 8.370 1.00 91.50 101 ASN A N 1
ATOM 744 C CA . ASN A 1 101 ? -5.219 -3.248 9.836 1.00 91.50 101 ASN A CA 1
ATOM 745 C C . ASN A 1 101 ? -6.626 -2.915 10.343 1.00 91.50 101 ASN A C 1
ATOM 747 O O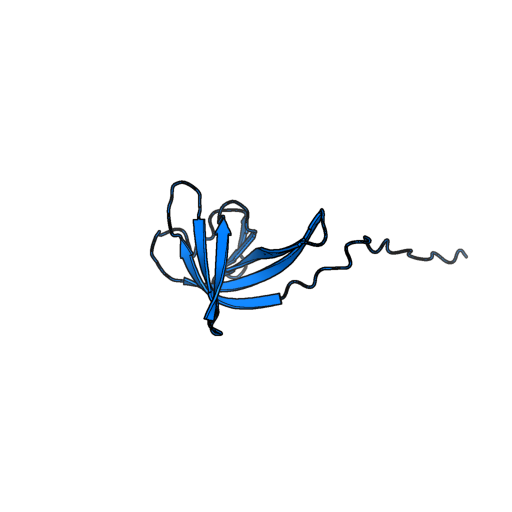 . ASN A 1 101 ? -7.367 -2.205 9.627 1.00 91.50 101 ASN A O 1
#

Mean predicted aligned error: 8.67 Å

Organism: NCBI:txid2248773

Secondary structure (DSSP, 8-state):
-----------SS-----EEEEEEEEE--SSS-EEEEEETT--EEEEETTS-EEEETTEEEESS-GGGSSBT-EEEEEEEEEEEEPSTT-EEEEEEEEEE-

Nearest PDB structures (foldseek):
  3ue1-assembly1_A  TM=3.961E-01  e=9.934E-01  Acinetobacter baumannii
  3udi-assembly1_B  TM=3.887E-01  e=2.726E+00  Acinetobacter baumannii
  3udi-assembly1_A  TM=2.924E-01  e=1.471E+00  Acinetobacter baumannii
  5x8g-assembly2_B  TM=2.446E-01  e=4.037E+00  Bacillus subtilis subsp. subtilis str. 168
  5kyv-assembly2_B  TM=2.654E-01  e=5.977E+00  Photinus pyralis

pLDDT: mean 83.96, std 18.98, range [36.81, 98.31]

Radius of gyration: 16.69 Å; Cα contacts (8 Å, |Δi|>4): 216; chains: 1; bounding box: 38×54×24 Å

Solvent-accessible surface area (backbone atoms only — not comparable to full-atom values): 5845 Å² total; per-residue (Å²): 135,85,84,78,79,81,76,73,79,73,55,93,74,58,82,57,71,63,46,75,43,51,30,40,33,27,16,75,42,86,87,74,32,39,26,43,34,38,31,80,88,66,53,76,49,71,40,44,36,65,79,24,36,30,34,48,86,93,47,69,54,65,33,67,45,81,68,43,68,52,62,79,37,78,27,54,28,42,36,30,36,24,62,43,82,48,84,89,88,41,72,48,80,40,70,55,33,39,32,51,107